Protein AF-A0A661HUD3-F1 (afdb_monomer_lite)

Radius of gyration: 15.66 Å; chains: 1; bounding box: 42×29×38 Å

Secondary structure (DSSP, 8-state):
-TT-TTT----------TTT-THHHHHHHHHHHHHHTT-SSHHHHGGG----TT---HHHHHHHHHHHHT----HHHHTSHHHHHHHHHHHHHHHHTT--SSS-EEETTEEETTS-GGGG----

Foldseek 3Di:
DVVAPPPDDDDDQDDLPCVQQVLSLLLLLLLVLVVVVVDPPSVVQSVVQDDDSNDNPSQVSNVSSCVRVVDDDDPCSSPDPVSVVSNVVSVVVCVVVVPDDPPWDDDPNHTDPPNCVVVVDDDD

Sequence (124 aa):
MKKYPETFAIYYYHFPLARIHPAAVALTKAALVAEHQGRKDVVLNMYTVEIDAHEKDEQKIINAFNKKLNTRVTVKNINSKAVVEQVDFDNNVITTMMVSGTPTIFFDGKKDQSKKKYLQVEVK

pLDDT: mean 95.28, std 3.87, range [70.12, 98.62]

Structure (mmCIF, N/CA/C/O backbone):
data_AF-A0A661HUD3-F1
#
_entry.id   AF-A0A661HUD3-F1
#
loop_
_atom_site.group_PDB
_atom_site.id
_atom_site.type_symbol
_atom_site.label_atom_id
_atom_site.label_alt_id
_atom_site.label_comp_id
_atom_site.label_asym_id
_atom_site.label_entity_id
_atom_site.label_seq_id
_atom_site.pdbx_PDB_ins_code
_atom_site.Cartn_x
_atom_site.Cartn_y
_atom_site.Cartn_z
_atom_site.occupancy
_atom_site.B_iso_or_equiv
_atom_site.auth_seq_id
_atom_site.auth_comp_id
_atom_site.auth_asym_id
_atom_site.auth_atom_id
_atom_site.pdbx_PDB_model_num
ATOM 1 N N . MET A 1 1 ? -15.345 -4.100 6.894 1.00 70.12 1 MET A N 1
ATOM 2 C CA . MET A 1 1 ? -16.146 -3.592 5.761 1.00 70.12 1 MET A CA 1
ATOM 3 C C . MET A 1 1 ? -17.139 -4.599 5.227 1.00 70.12 1 MET A C 1
ATOM 5 O O . MET A 1 1 ? -18.316 -4.358 5.414 1.00 70.12 1 MET A O 1
ATOM 9 N N . LYS A 1 2 ? -16.714 -5.738 4.655 1.00 83.75 2 LYS A N 1
ATOM 10 C CA . LYS A 1 2 ? -17.643 -6.711 4.035 1.00 83.75 2 LYS A CA 1
ATOM 11 C C . LYS A 1 2 ? -18.809 -7.141 4.946 1.00 83.75 2 LYS A C 1
ATOM 13 O O . LYS A 1 2 ? -19.898 -7.374 4.448 1.00 83.75 2 LYS A O 1
ATOM 18 N N . LYS A 1 3 ? -18.585 -7.200 6.267 1.00 89.62 3 LYS A N 1
ATOM 19 C CA . LYS A 1 3 ? -19.607 -7.560 7.264 1.00 89.62 3 LYS A CA 1
ATOM 20 C C . LYS A 1 3 ? -20.524 -6.404 7.707 1.00 89.62 3 LYS A C 1
ATOM 22 O O . LYS A 1 3 ? -21.686 -6.654 7.975 1.00 89.62 3 LYS A O 1
ATOM 27 N N . TYR A 1 4 ? -20.011 -5.173 7.789 1.00 92.75 4 TYR A N 1
ATOM 28 C CA . TYR A 1 4 ? -20.728 -3.997 8.319 1.00 92.75 4 TYR A CA 1
ATOM 29 C C . TYR A 1 4 ? -20.400 -2.748 7.479 1.00 92.75 4 TYR A C 1
ATOM 31 O O . TYR A 1 4 ? -19.643 -1.880 7.927 1.00 92.75 4 TYR A O 1
ATOM 39 N N . PRO A 1 5 ? -20.854 -2.700 6.214 1.00 91.81 5 PRO A N 1
ATOM 40 C CA . PRO A 1 5 ? -20.446 -1.666 5.265 1.00 91.81 5 PRO A CA 1
ATOM 41 C C . PRO A 1 5 ? -21.095 -0.299 5.519 1.00 91.81 5 PRO A C 1
ATOM 43 O O . PRO A 1 5 ? -20.536 0.700 5.087 1.00 91.81 5 PRO A O 1
ATOM 46 N N . GLU A 1 6 ? -22.232 -0.249 6.219 1.00 92.94 6 GLU A N 1
ATOM 47 C CA . GLU A 1 6 ? -22.945 1.001 6.541 1.00 92.94 6 GLU A CA 1
ATOM 48 C C . GLU A 1 6 ? -22.476 1.639 7.857 1.00 92.94 6 GLU A C 1
ATOM 50 O O . GLU A 1 6 ? -22.768 2.798 8.130 1.00 92.94 6 GLU A O 1
ATOM 55 N N . THR A 1 7 ? -21.737 0.889 8.678 1.00 93.19 7 THR A N 1
ATOM 56 C CA . THR A 1 7 ? -21.262 1.352 9.992 1.00 93.19 7 THR A CA 1
ATOM 57 C C . THR A 1 7 ? -19.828 1.851 9.944 1.00 93.19 7 THR A C 1
ATOM 59 O O . THR A 1 7 ? -19.482 2.826 10.601 1.00 93.19 7 THR A O 1
ATOM 62 N N . PHE A 1 8 ? -18.970 1.165 9.191 1.00 93.38 8 PHE A N 1
ATOM 63 C CA . PHE A 1 8 ? -17.557 1.508 9.104 1.00 93.38 8 PHE A CA 1
ATOM 64 C C . PHE A 1 8 ? -17.230 2.110 7.746 1.00 93.38 8 PHE A C 1
ATOM 66 O O . PHE A 1 8 ? -17.860 1.794 6.748 1.00 93.38 8 PHE A O 1
ATOM 73 N N . ALA A 1 9 ? -16.174 2.911 7.705 1.00 93.38 9 ALA A N 1
ATOM 74 C CA . ALA A 1 9 ? -15.446 3.248 6.493 1.00 93.38 9 ALA A CA 1
ATOM 75 C C . ALA A 1 9 ? -13.956 3.025 6.766 1.00 93.38 9 ALA A C 1
ATOM 77 O O . ALA A 1 9 ? -13.483 3.288 7.872 1.00 93.38 9 ALA A O 1
ATOM 78 N N . ILE A 1 10 ? -13.219 2.505 5.784 1.00 91.56 10 ILE A N 1
ATOM 79 C CA . ILE A 1 10 ? -11.767 2.334 5.887 1.00 91.56 10 ILE A CA 1
ATOM 80 C C . ILE A 1 10 ? -11.116 3.161 4.794 1.00 91.56 10 ILE A C 1
ATOM 82 O O . ILE A 1 10 ? -11.446 3.014 3.620 1.00 91.56 10 ILE A O 1
ATOM 86 N N . TYR A 1 11 ? -10.157 3.977 5.210 1.00 92.12 11 TYR A N 1
ATOM 87 C CA . TYR A 1 11 ? -9.293 4.752 4.338 1.00 92.12 11 TYR A CA 1
ATOM 88 C C . TYR A 1 11 ? -7.868 4.242 4.534 1.00 92.12 11 TYR A C 1
ATOM 90 O O . TYR A 1 11 ? -7.388 4.157 5.668 1.00 92.12 11 TYR A O 1
ATOM 98 N N . TYR A 1 12 ? -7.216 3.857 3.440 1.00 92.56 12 TYR A N 1
ATOM 99 C CA . TYR A 1 12 ? -5.826 3.420 3.452 1.00 92.56 12 TYR A CA 1
ATOM 100 C C . TYR A 1 12 ? -4.933 4.584 3.035 1.00 92.56 12 TYR A C 1
ATOM 102 O O . TYR A 1 12 ? -5.195 5.231 2.030 1.00 92.56 12 TYR A O 1
ATOM 110 N N . TYR A 1 13 ? -3.883 4.814 3.817 1.00 94.88 13 TYR A N 1
ATOM 111 C CA . TYR A 1 13 ? -2.784 5.713 3.480 1.00 94.88 13 TYR A CA 1
ATOM 112 C C . TYR A 1 13 ? -1.513 4.880 3.455 1.00 94.88 13 TYR A C 1
ATOM 114 O O . TYR A 1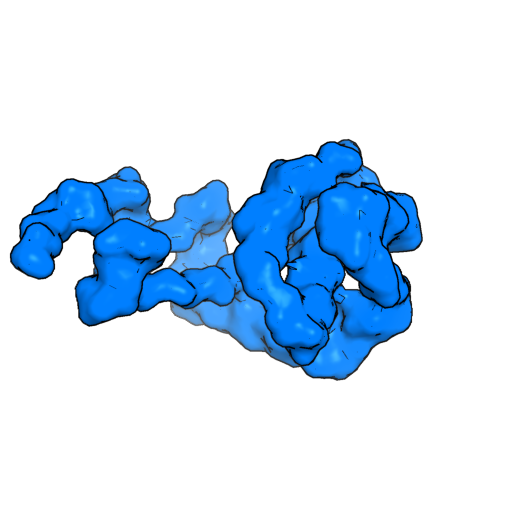 13 ? -1.231 4.140 4.408 1.00 94.88 13 TYR A O 1
ATOM 122 N N . HIS A 1 14 ? -0.762 4.956 2.366 1.00 95.88 14 HIS A N 1
ATOM 123 C CA . HIS A 1 14 ? 0.390 4.098 2.175 1.00 95.88 14 HIS A CA 1
ATOM 124 C C . HIS A 1 14 ? 1.651 4.702 2.784 1.00 95.88 14 HIS A C 1
ATOM 126 O O . HIS A 1 14 ? 2.104 5.767 2.381 1.00 95.88 14 HIS A O 1
ATOM 132 N N . PHE A 1 15 ? 2.276 3.964 3.707 1.00 96.12 15 PHE A N 1
ATOM 133 C CA . PHE A 1 15 ? 3.581 4.317 4.268 1.00 96.12 15 PHE A CA 1
ATOM 134 C C . PHE A 1 15 ? 4.624 3.216 4.014 1.00 96.12 15 PHE A C 1
ATOM 136 O O . PHE A 1 15 ? 4.980 2.474 4.936 1.00 96.12 15 PHE A O 1
ATOM 143 N N . PRO A 1 16 ? 5.109 3.042 2.770 1.00 94.12 16 PRO A N 1
ATOM 144 C CA . PRO A 1 16 ? 6.148 2.061 2.490 1.00 94.12 16 PRO A CA 1
ATOM 145 C C . PRO A 1 16 ? 7.469 2.500 3.139 1.00 94.12 16 PRO A C 1
ATOM 147 O O . PRO A 1 16 ? 8.104 3.466 2.716 1.00 94.12 16 PRO A O 1
ATOM 150 N N . LEU A 1 17 ? 7.902 1.778 4.176 1.00 93.69 17 LEU A N 1
ATOM 151 C CA . LEU A 1 17 ? 9.138 2.056 4.916 1.00 93.69 17 LEU A CA 1
ATOM 152 C C . LEU A 1 17 ? 10.376 1.653 4.094 1.00 93.69 17 LEU A C 1
ATOM 154 O O . LEU A 1 17 ? 11.027 0.644 4.371 1.00 93.69 17 LEU A O 1
ATOM 158 N N . ALA A 1 18 ? 10.715 2.461 3.085 1.00 93.50 18 ALA A N 1
ATOM 159 C CA . ALA A 1 18 ? 11.708 2.162 2.048 1.00 93.50 18 ALA A CA 1
ATOM 160 C C . ALA A 1 18 ? 13.087 1.724 2.575 1.00 93.50 18 ALA A C 1
ATOM 162 O O . ALA A 1 18 ? 13.791 0.967 1.912 1.00 93.50 18 ALA A O 1
ATOM 163 N N . ARG A 1 19 ? 13.480 2.173 3.776 1.00 94.31 19 ARG A N 1
ATOM 164 C CA . ARG A 1 19 ? 14.773 1.817 4.380 1.00 94.31 19 ARG A CA 1
ATOM 165 C C . ARG A 1 19 ? 14.860 0.350 4.807 1.00 94.31 19 ARG A C 1
ATOM 167 O O . ARG A 1 19 ? 15.948 -0.211 4.776 1.00 94.31 19 ARG A O 1
ATOM 174 N N . ILE A 1 20 ? 13.746 -0.243 5.233 1.00 94.75 20 ILE A N 1
ATOM 175 C CA . ILE A 1 20 ? 13.689 -1.629 5.729 1.00 94.75 20 ILE A CA 1
ATOM 176 C C . ILE A 1 20 ? 12.969 -2.568 4.754 1.00 94.75 20 ILE A C 1
ATOM 178 O O . ILE A 1 20 ? 13.231 -3.765 4.757 1.00 94.75 20 ILE A O 1
ATOM 182 N N . HIS A 1 21 ? 12.096 -2.030 3.899 1.00 94.75 21 HIS A N 1
ATOM 183 C CA . HIS A 1 21 ? 11.333 -2.779 2.901 1.00 94.75 21 HIS A CA 1
ATOM 184 C C . HIS A 1 21 ? 11.279 -2.005 1.570 1.00 94.75 21 HIS A C 1
ATOM 186 O O . HIS A 1 21 ? 10.218 -1.490 1.206 1.00 94.75 21 HIS A O 1
ATOM 192 N N . PRO A 1 22 ? 12.400 -1.860 0.837 1.00 97.19 22 PRO A N 1
ATOM 193 C CA . PRO A 1 22 ? 12.429 -1.110 -0.423 1.00 97.19 22 PRO A CA 1
ATOM 194 C C . PRO A 1 22 ? 11.436 -1.636 -1.471 1.00 97.19 22 PRO A C 1
ATOM 196 O O . PRO A 1 22 ? 10.825 -0.829 -2.174 1.00 97.19 22 PRO A O 1
ATOM 199 N N . ALA A 1 23 ? 11.173 -2.947 -1.518 1.00 97.88 23 ALA A N 1
ATOM 200 C CA . ALA A 1 23 ? 10.218 -3.522 -2.468 1.00 97.88 23 ALA A CA 1
ATOM 201 C C . ALA A 1 23 ? 8.781 -2.999 -2.272 1.00 97.88 23 ALA A C 1
ATOM 203 O O . ALA A 1 23 ? 8.001 -2.907 -3.226 1.00 97.88 23 ALA A O 1
ATOM 204 N N . ALA A 1 24 ? 8.431 -2.597 -1.044 1.00 96.81 24 ALA A N 1
ATOM 205 C CA . ALA A 1 24 ? 7.106 -2.080 -0.713 1.00 96.81 24 ALA A CA 1
ATOM 206 C C . ALA A 1 24 ? 6.774 -0.778 -1.458 1.00 96.81 24 ALA A C 1
ATOM 208 O O . ALA A 1 24 ? 5.596 -0.492 -1.676 1.00 96.81 24 ALA A O 1
ATOM 209 N N . VAL A 1 25 ? 7.785 -0.007 -1.880 1.00 97.06 25 VAL A N 1
ATOM 210 C CA . VAL A 1 25 ? 7.590 1.240 -2.633 1.00 97.06 25 VAL A CA 1
ATOM 211 C C . VAL A 1 25 ? 6.974 0.939 -3.999 1.00 97.06 25 VAL A C 1
ATOM 213 O O . VAL A 1 25 ? 5.918 1.476 -4.335 1.00 97.06 25 VAL A O 1
ATOM 216 N N . ALA A 1 26 ? 7.585 0.035 -4.768 1.00 98.06 26 ALA A N 1
ATOM 217 C CA . ALA A 1 26 ? 7.076 -0.344 -6.084 1.00 98.06 26 ALA A CA 1
ATOM 218 C C . ALA A 1 26 ? 5.752 -1.122 -5.987 1.00 98.06 26 ALA A C 1
ATOM 220 O O . ALA A 1 26 ? 4.855 -0.879 -6.792 1.00 98.06 26 ALA A O 1
ATOM 221 N N . LEU A 1 27 ? 5.581 -1.988 -4.976 1.00 97.94 27 LEU A N 1
ATOM 222 C CA . LEU A 1 27 ? 4.306 -2.682 -4.734 1.00 97.94 27 LEU A CA 1
ATOM 223 C C . LEU A 1 27 ? 3.160 -1.708 -4.442 1.00 97.94 27 LEU A C 1
ATOM 225 O O . LEU A 1 27 ? 2.090 -1.836 -5.031 1.00 97.94 27 LEU A O 1
ATOM 229 N N . THR A 1 28 ? 3.395 -0.715 -3.581 1.00 97.38 28 THR A N 1
ATOM 230 C CA . THR A 1 28 ? 2.419 0.339 -3.268 1.00 97.38 28 THR A CA 1
ATOM 231 C C . THR A 1 28 ? 2.013 1.093 -4.526 1.00 97.38 28 THR A C 1
ATOM 233 O O . THR A 1 28 ? 0.830 1.211 -4.832 1.00 97.38 28 THR A O 1
ATOM 236 N N . LYS A 1 29 ? 2.989 1.561 -5.310 1.00 98.12 29 LYS A N 1
ATOM 237 C CA . LYS A 1 29 ? 2.697 2.282 -6.552 1.00 98.12 29 LYS A CA 1
ATOM 238 C C . LYS A 1 29 ? 1.953 1.404 -7.565 1.00 98.12 29 LYS A C 1
ATOM 240 O O . LYS A 1 29 ? 1.063 1.888 -8.257 1.00 98.12 29 LYS A O 1
ATOM 245 N N . ALA A 1 30 ? 2.284 0.114 -7.653 1.00 98.38 30 ALA A N 1
ATOM 246 C CA . ALA A 1 30 ? 1.571 -0.824 -8.517 1.00 98.38 30 ALA A CA 1
ATOM 247 C C . ALA A 1 30 ? 0.121 -1.048 -8.062 1.00 98.38 30 ALA A C 1
ATOM 249 O O . ALA A 1 30 ? -0.774 -1.140 -8.907 1.00 98.38 30 ALA A O 1
ATOM 250 N N . ALA A 1 31 ? -0.117 -1.074 -6.747 1.00 97.94 31 ALA A N 1
ATOM 251 C CA . ALA A 1 31 ? -1.458 -1.119 -6.185 1.00 97.94 31 ALA A CA 1
ATOM 252 C C . ALA A 1 31 ? -2.266 0.127 -6.571 1.00 97.94 31 ALA A C 1
ATOM 254 O O . ALA A 1 31 ? -3.337 -0.027 -7.154 1.00 97.94 31 ALA A O 1
ATOM 255 N N . LEU A 1 32 ? -1.701 1.327 -6.394 1.00 97.69 32 LEU A N 1
ATOM 256 C CA . LEU A 1 32 ? -2.333 2.591 -6.793 1.00 97.69 32 LEU A CA 1
ATOM 257 C C . LEU A 1 32 ? -2.691 2.624 -8.286 1.00 97.69 32 LEU A C 1
ATOM 259 O O . LEU A 1 32 ? -3.796 3.012 -8.655 1.00 97.69 32 LEU A O 1
ATOM 263 N N . VAL A 1 33 ? -1.795 2.159 -9.167 1.00 98.25 33 VAL A N 1
ATOM 264 C CA . VAL A 1 33 ? -2.104 2.046 -10.606 1.00 98.25 33 VAL A CA 1
ATOM 265 C C . VAL A 1 33 ? -3.326 1.158 -10.835 1.00 98.25 33 VAL A C 1
ATOM 267 O O . VAL A 1 33 ? -4.215 1.519 -11.605 1.00 98.25 33 VAL A O 1
ATOM 270 N N . ALA A 1 34 ? -3.368 -0.016 -10.207 1.00 97.94 34 ALA A N 1
ATOM 271 C CA . ALA A 1 34 ? -4.473 -0.949 -10.380 1.00 97.94 34 ALA A CA 1
ATOM 272 C C . ALA A 1 34 ? -5.787 -0.415 -9.775 1.00 97.94 34 ALA A C 1
ATOM 274 O O . ALA A 1 34 ? -6.847 -0.627 -10.365 1.00 97.94 34 ALA A O 1
ATOM 275 N N . GLU A 1 35 ? -5.731 0.321 -8.664 1.00 95.88 35 GLU A N 1
ATOM 276 C CA . GLU A 1 35 ? -6.890 1.011 -8.084 1.00 95.88 35 GLU A CA 1
ATOM 277 C C . GLU A 1 35 ? -7.417 2.123 -8.992 1.00 95.88 35 GLU A C 1
ATOM 279 O O . GLU A 1 35 ? -8.616 2.165 -9.264 1.00 95.88 35 GLU A O 1
ATOM 284 N N . HIS A 1 36 ? -6.538 2.957 -9.561 1.00 95.69 36 HIS A N 1
ATOM 285 C CA . HIS A 1 36 ? -6.917 3.963 -10.562 1.00 95.69 36 HIS A CA 1
ATOM 286 C C . HIS A 1 36 ? -7.558 3.336 -11.814 1.00 95.69 36 HIS A C 1
ATOM 288 O O . HIS A 1 36 ? -8.346 3.979 -12.502 1.00 95.69 36 HIS A O 1
ATOM 294 N N . GLN A 1 37 ? -7.252 2.068 -12.106 1.00 96.12 37 GLN A N 1
ATOM 295 C CA . GLN A 1 37 ? -7.880 1.278 -13.173 1.00 96.12 37 GLN A CA 1
ATOM 296 C C . GLN A 1 37 ? -9.194 0.598 -12.739 1.00 96.12 37 GLN A C 1
ATOM 298 O O . GLN A 1 37 ? -9.744 -0.213 -13.485 1.00 96.12 37 GLN A O 1
ATOM 303 N N . GLY A 1 38 ? -9.699 0.893 -11.540 1.00 95.69 38 GLY A N 1
ATOM 304 C CA . GLY A 1 38 ? -10.965 0.380 -11.020 1.00 95.69 38 GLY A CA 1
ATOM 305 C C . GLY A 1 38 ? -10.892 -1.034 -10.443 1.00 95.69 38 GLY A C 1
ATOM 306 O O . GLY A 1 38 ? -11.936 -1.642 -10.186 1.00 95.69 38 GLY A O 1
ATOM 307 N N . ARG A 1 39 ? -9.693 -1.596 -10.231 1.00 95.94 39 ARG A N 1
ATOM 308 C CA . ARG A 1 39 ? -9.580 -2.902 -9.573 1.00 95.94 39 ARG A CA 1
ATOM 309 C C . ARG A 1 39 ? -9.909 -2.782 -8.091 1.00 95.94 39 ARG A C 1
ATOM 311 O O . ARG A 1 39 ? -9.371 -1.942 -7.382 1.00 95.94 39 ARG A O 1
ATOM 318 N N . LYS A 1 40 ? -10.774 -3.679 -7.625 1.00 91.62 40 LYS A N 1
ATOM 319 C CA . LYS A 1 40 ? -11.186 -3.777 -6.221 1.00 91.62 40 LYS A CA 1
ATOM 320 C C . LYS A 1 40 ? -10.224 -4.661 -5.428 1.00 91.62 40 LYS A C 1
ATOM 322 O O . LYS A 1 40 ? -9.563 -5.528 -5.996 1.00 91.62 40 LYS A O 1
ATOM 327 N N . ASP A 1 41 ? -10.188 -4.458 -4.113 1.00 91.06 41 ASP A N 1
ATOM 328 C CA . ASP A 1 41 ? -9.425 -5.260 -3.143 1.00 91.06 41 ASP A CA 1
ATOM 329 C C . ASP A 1 41 ? -7.895 -5.313 -3.395 1.00 91.06 41 ASP A C 1
ATOM 331 O O . ASP A 1 41 ? -7.199 -6.151 -2.823 1.00 91.06 41 ASP A O 1
ATOM 335 N N . VAL A 1 42 ? -7.336 -4.420 -4.223 1.00 94.81 42 VAL A N 1
ATOM 336 C CA . VAL A 1 42 ? -5.915 -4.455 -4.622 1.00 94.81 42 VAL A CA 1
ATOM 337 C C . VAL A 1 42 ? -4.981 -4.256 -3.432 1.00 94.81 42 VAL A C 1
ATOM 339 O O . VAL A 1 42 ? -4.024 -5.013 -3.291 1.00 94.81 42 VAL A O 1
ATOM 342 N N . VAL A 1 43 ? -5.282 -3.299 -2.551 1.00 90.69 43 VAL A N 1
ATOM 343 C CA . VAL A 1 43 ? -4.487 -3.021 -1.341 1.00 90.69 43 VAL A CA 1
ATOM 344 C C . VAL A 1 43 ? -4.377 -4.249 -0.442 1.00 90.69 43 VAL A C 1
ATOM 346 O O . VAL A 1 43 ? -3.319 -4.510 0.118 1.00 90.69 43 VAL A O 1
ATOM 349 N N . LEU A 1 44 ? -5.441 -5.045 -0.317 1.00 92.00 44 LEU A N 1
ATOM 350 C CA . LEU A 1 44 ? -5.385 -6.284 0.458 1.00 92.00 44 LEU A CA 1
ATOM 351 C C . LEU A 1 44 ? -4.620 -7.372 -0.304 1.00 92.00 44 LEU A C 1
ATOM 353 O O . LEU A 1 44 ? -3.769 -8.057 0.260 1.00 92.00 44 LEU A O 1
ATOM 357 N N . ASN A 1 45 ? -4.897 -7.509 -1.599 1.00 94.31 45 ASN A N 1
ATOM 358 C CA . ASN A 1 45 ? -4.306 -8.550 -2.430 1.00 94.31 45 ASN A CA 1
ATOM 359 C C . ASN A 1 45 ? -2.801 -8.347 -2.656 1.00 94.31 45 ASN A C 1
ATOM 361 O O . ASN A 1 45 ? -2.094 -9.336 -2.851 1.00 94.31 45 ASN A O 1
ATOM 365 N N . MET A 1 46 ? -2.275 -7.118 -2.579 1.00 94.81 46 MET A N 1
ATOM 366 C CA . MET A 1 46 ? -0.837 -6.863 -2.735 1.00 94.81 46 MET A CA 1
ATOM 367 C C . MET A 1 46 ? 0.002 -7.567 -1.657 1.00 94.81 46 MET A C 1
ATOM 369 O O . MET A 1 46 ? 1.120 -7.980 -1.940 1.00 94.81 46 MET A O 1
ATOM 373 N N . TYR A 1 47 ? -0.548 -7.786 -0.454 1.00 93.88 47 TYR A N 1
ATOM 374 C CA . TYR A 1 47 ? 0.127 -8.534 0.618 1.00 93.88 47 TYR A CA 1
ATOM 375 C C . TYR A 1 47 ? 0.327 -10.018 0.290 1.00 93.88 47 TYR A C 1
ATOM 377 O O . TYR A 1 47 ? 1.074 -10.705 0.976 1.00 93.88 47 TYR A O 1
ATOM 385 N N . THR A 1 48 ? -0.336 -10.522 -0.752 1.00 96.81 48 THR A N 1
ATOM 386 C CA . THR A 1 48 ? -0.180 -11.905 -1.220 1.00 96.81 48 THR A CA 1
ATOM 387 C C . THR A 1 48 ? 0.914 -12.057 -2.282 1.00 96.81 48 THR A C 1
ATOM 389 O O . THR A 1 48 ? 1.152 -13.170 -2.757 1.00 96.81 48 THR A O 1
ATOM 392 N N . VAL A 1 49 ? 1.549 -10.953 -2.698 1.00 97.88 49 VAL A N 1
ATOM 393 C CA . VAL A 1 49 ? 2.669 -10.966 -3.643 1.00 97.88 49 VAL A CA 1
ATOM 394 C C . VAL A 1 49 ? 3.919 -11.443 -2.920 1.00 97.88 49 VAL A C 1
ATOM 396 O O . VAL A 1 49 ? 4.410 -10.796 -2.000 1.00 97.88 49 VAL A O 1
ATOM 399 N N . GLU A 1 50 ? 4.448 -12.574 -3.367 1.00 96.75 50 GLU A N 1
ATOM 400 C CA . GLU A 1 50 ? 5.693 -13.131 -2.853 1.00 96.75 50 GLU A CA 1
ATOM 401 C C . GLU A 1 50 ? 6.876 -12.469 -3.565 1.00 96.75 50 GLU A C 1
ATOM 403 O O . GLU A 1 50 ? 7.097 -12.671 -4.762 1.00 96.75 50 GLU A O 1
ATOM 408 N N . ILE A 1 51 ? 7.621 -11.643 -2.832 1.00 97.25 51 ILE A N 1
ATOM 409 C CA . ILE A 1 51 ? 8.842 -10.984 -3.299 1.00 97.25 51 ILE A CA 1
ATOM 410 C C . ILE A 1 51 ? 9.773 -10.741 -2.108 1.00 97.25 51 ILE A C 1
ATOM 412 O O . ILE A 1 51 ? 9.306 -10.558 -0.982 1.00 97.25 51 ILE A O 1
ATOM 416 N N . ASP A 1 52 ? 11.086 -10.736 -2.345 1.00 97.81 52 ASP A N 1
ATOM 417 C CA . ASP A 1 52 ? 12.045 -10.312 -1.324 1.00 97.81 52 ASP A CA 1
ATOM 418 C C . ASP A 1 52 ? 11.767 -8.852 -0.946 1.00 97.81 52 ASP A C 1
ATOM 420 O O . ASP A 1 52 ? 11.713 -7.972 -1.806 1.00 97.81 52 ASP A O 1
ATOM 424 N N . ALA A 1 53 ? 11.600 -8.586 0.350 1.00 96.31 53 ALA A N 1
ATOM 425 C CA . ALA A 1 53 ? 11.359 -7.244 0.859 1.00 96.31 53 ALA A CA 1
ATOM 426 C C . ALA A 1 53 ? 12.510 -6.272 0.539 1.00 96.31 53 ALA A C 1
ATOM 428 O O . ALA A 1 53 ? 12.273 -5.064 0.463 1.00 96.31 53 ALA A O 1
ATOM 429 N N . HIS A 1 54 ? 13.728 -6.788 0.339 1.00 97.56 54 HIS A N 1
ATOM 430 C CA . HIS A 1 54 ? 14.921 -6.022 -0.023 1.00 97.56 54 HIS A CA 1
ATOM 431 C C . HIS A 1 54 ? 15.125 -5.870 -1.533 1.00 97.56 54 HIS A C 1
ATOM 433 O O . HIS A 1 54 ? 16.087 -5.214 -1.938 1.00 97.56 54 HIS A O 1
ATOM 439 N N . GLU A 1 55 ? 14.239 -6.434 -2.359 1.00 98.19 55 GLU A N 1
ATOM 440 C CA . GLU A 1 55 ? 14.292 -6.261 -3.809 1.00 98.19 55 GLU A CA 1
ATOM 441 C C . GLU A 1 55 ? 14.188 -4.774 -4.184 1.00 98.19 55 GLU A C 1
ATOM 443 O O . GLU A 1 55 ? 13.415 -4.014 -3.594 1.00 98.19 55 GLU A O 1
ATOM 448 N N . LYS A 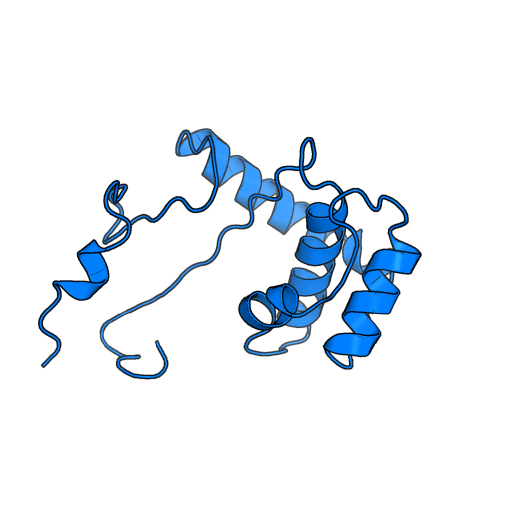1 56 ? 14.986 -4.361 -5.171 1.00 97.56 56 LYS A N 1
ATOM 449 C CA . LYS A 1 56 ? 15.063 -2.976 -5.663 1.00 97.56 56 LYS A CA 1
ATOM 450 C C . LYS A 1 56 ? 14.792 -2.862 -7.158 1.00 97.56 56 LYS A C 1
ATOM 452 O O . LYS A 1 56 ? 14.546 -1.759 -7.635 1.00 97.56 56 LYS A O 1
ATOM 457 N N . ASP A 1 57 ? 14.834 -3.969 -7.893 1.00 98.06 57 ASP A N 1
ATOM 458 C CA . ASP A 1 57 ? 14.475 -3.988 -9.303 1.00 98.06 57 ASP A CA 1
ATOM 459 C C . ASP A 1 57 ? 12.955 -3.815 -9.456 1.00 98.06 57 ASP A C 1
ATOM 461 O O . ASP A 1 57 ? 12.164 -4.738 -9.228 1.00 98.06 57 ASP A O 1
ATOM 465 N N . GLU A 1 58 ? 12.540 -2.608 -9.853 1.00 97.38 58 GLU A N 1
ATOM 466 C CA . GLU A 1 58 ? 11.131 -2.271 -10.062 1.00 97.38 58 GLU A CA 1
ATOM 467 C C . GLU A 1 58 ? 10.459 -3.200 -11.077 1.00 97.38 58 GLU A C 1
ATOM 469 O O . GLU A 1 58 ? 9.310 -3.595 -10.879 1.00 97.38 58 GLU A O 1
ATOM 474 N N . GLN A 1 59 ? 11.158 -3.590 -12.146 1.00 98.31 59 GLN A N 1
ATOM 475 C CA . GLN A 1 59 ? 10.589 -4.451 -13.176 1.00 98.31 59 GLN A CA 1
ATOM 476 C C . GLN A 1 59 ? 10.313 -5.848 -12.618 1.00 98.31 59 GLN A C 1
ATOM 478 O O . GLN A 1 59 ? 9.245 -6.411 -12.873 1.00 98.31 59 GLN A O 1
ATOM 483 N N . LYS A 1 60 ? 11.229 -6.399 -11.817 1.00 98.56 60 LYS A N 1
ATOM 484 C CA . LYS A 1 60 ? 11.038 -7.690 -11.145 1.00 98.56 60 LYS A CA 1
ATOM 485 C C . LYS A 1 60 ? 9.877 -7.646 -10.150 1.00 98.56 60 LYS A C 1
ATOM 487 O O . LYS A 1 60 ? 9.047 -8.558 -10.152 1.00 98.56 60 LYS A O 1
ATOM 492 N N . ILE A 1 61 ? 9.771 -6.577 -9.360 1.00 98.62 61 ILE A N 1
ATOM 493 C CA . ILE A 1 61 ? 8.671 -6.386 -8.400 1.00 98.62 61 ILE A CA 1
ATOM 494 C C . ILE A 1 61 ? 7.325 -6.286 -9.130 1.00 98.62 61 ILE A C 1
ATOM 496 O O . ILE A 1 61 ? 6.367 -6.975 -8.775 1.00 98.62 61 ILE A O 1
ATOM 500 N N . ILE A 1 62 ? 7.254 -5.479 -10.192 1.00 98.44 62 ILE A N 1
ATOM 501 C CA . ILE A 1 62 ? 6.043 -5.312 -11.005 1.00 98.44 62 ILE A CA 1
ATOM 502 C C . ILE A 1 62 ? 5.657 -6.623 -11.694 1.00 98.44 62 ILE A C 1
ATOM 504 O O . ILE A 1 62 ? 4.475 -6.952 -11.757 1.00 98.44 62 ILE A O 1
ATOM 508 N N . ASN A 1 63 ? 6.625 -7.411 -12.166 1.00 98.50 63 ASN A N 1
ATOM 509 C CA . ASN A 1 63 ? 6.351 -8.723 -12.750 1.00 98.50 63 ASN A CA 1
ATOM 510 C C . ASN A 1 63 ? 5.723 -9.679 -11.726 1.00 98.50 63 ASN A C 1
ATO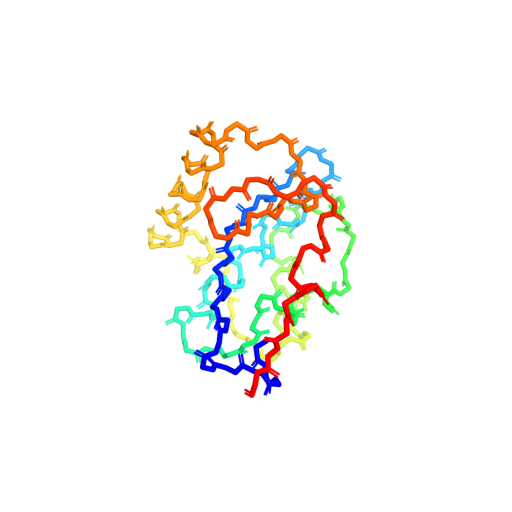M 512 O O . ASN A 1 63 ? 4.746 -10.358 -12.051 1.00 98.50 63 ASN A O 1
ATOM 516 N N . ALA A 1 64 ? 6.233 -9.708 -10.490 1.00 98.50 64 ALA A N 1
ATOM 517 C CA . ALA A 1 64 ? 5.652 -10.507 -9.410 1.00 98.50 64 ALA A CA 1
ATOM 518 C C . ALA A 1 64 ? 4.221 -10.052 -9.077 1.00 98.50 64 ALA A C 1
ATOM 520 O O . ALA A 1 64 ? 3.308 -10.880 -8.998 1.00 98.50 64 ALA A O 1
ATOM 521 N N . PHE A 1 65 ? 4.004 -8.738 -8.972 1.00 98.56 65 PHE A N 1
ATOM 522 C CA . PHE A 1 65 ? 2.684 -8.147 -8.754 1.00 98.56 65 PHE A CA 1
ATOM 5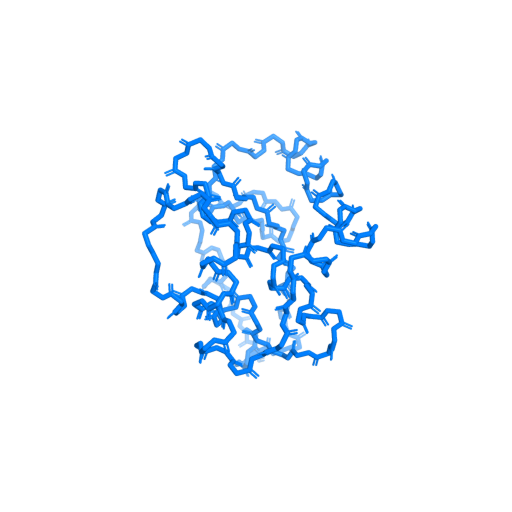23 C C . PHE A 1 65 ? 1.699 -8.507 -9.877 1.00 98.56 65 PHE A C 1
ATOM 525 O O . PHE A 1 65 ? 0.618 -9.035 -9.609 1.00 98.56 65 PHE 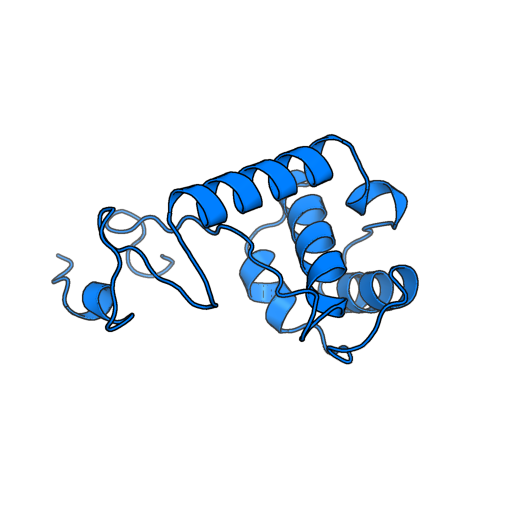A O 1
ATOM 532 N N . ASN A 1 66 ? 2.090 -8.295 -11.137 1.00 98.44 66 ASN A N 1
ATOM 533 C CA . ASN A 1 66 ? 1.278 -8.600 -12.315 1.00 98.44 66 ASN A CA 1
ATOM 534 C C . ASN A 1 66 ? 0.908 -10.078 -12.388 1.00 98.44 66 ASN A C 1
ATOM 536 O O . ASN A 1 66 ? -0.252 -10.405 -12.634 1.00 98.44 66 ASN A O 1
ATOM 540 N N . LYS A 1 67 ? 1.875 -10.968 -12.136 1.00 98.31 67 LYS A N 1
ATOM 541 C CA . LYS A 1 67 ? 1.650 -12.414 -12.113 1.00 98.31 67 LYS A CA 1
ATOM 542 C C . LYS A 1 67 ? 0.638 -12.800 -11.038 1.00 98.31 67 LYS A C 1
ATOM 544 O O . LYS A 1 67 ? -0.266 -13.584 -11.311 1.00 98.31 67 LYS A O 1
ATOM 549 N N . LYS A 1 68 ? 0.777 -12.258 -9.825 1.00 98.12 68 LYS A N 1
ATOM 550 C CA . LYS A 1 68 ? -0.069 -12.632 -8.686 1.00 98.12 68 LYS A CA 1
ATOM 551 C C . LYS A 1 68 ? -1.486 -12.066 -8.788 1.00 98.12 68 LYS A C 1
ATOM 553 O O . LYS A 1 68 ? -2.437 -12.775 -8.477 1.00 98.12 68 LYS A O 1
ATOM 558 N N . LEU A 1 69 ? -1.632 -10.812 -9.216 1.00 97.00 69 LEU A N 1
ATOM 559 C CA . LEU A 1 69 ? -2.925 -10.119 -9.262 1.00 97.00 69 LEU A CA 1
ATOM 560 C C . LEU A 1 69 ? -3.553 -10.118 -10.665 1.00 97.00 69 LEU A C 1
ATOM 562 O O . LEU A 1 69 ? -4.611 -9.519 -10.861 1.00 97.00 69 LEU A O 1
ATOM 566 N N . ASN A 1 70 ? -2.930 -10.782 -11.644 1.00 96.88 70 ASN A N 1
ATOM 567 C CA . ASN A 1 70 ? -3.349 -10.804 -13.047 1.00 96.88 70 ASN A CA 1
ATOM 568 C C . ASN A 1 70 ? -3.566 -9.385 -13.608 1.00 96.88 70 ASN A C 1
ATOM 570 O O . ASN A 1 70 ? -4.633 -9.076 -14.144 1.00 96.88 70 ASN A O 1
ATOM 574 N N . THR A 1 71 ? -2.602 -8.487 -13.400 1.00 97.44 71 THR A N 1
ATOM 575 C CA . THR A 1 71 ? -2.625 -7.084 -13.861 1.00 97.44 71 THR A CA 1
ATOM 576 C C . THR A 1 71 ? -1.622 -6.869 -15.004 1.00 97.44 71 THR A C 1
ATOM 578 O O . THR A 1 71 ? -0.899 -7.781 -15.403 1.00 97.44 71 THR A O 1
ATOM 581 N N . ARG A 1 72 ? -1.612 -5.665 -15.589 1.00 97.62 72 ARG A N 1
ATOM 582 C CA . ARG A 1 72 ? -0.672 -5.260 -16.653 1.00 97.62 72 ARG A CA 1
ATOM 583 C C . ARG A 1 72 ? -0.000 -3.928 -16.316 1.00 97.62 72 ARG A C 1
ATOM 585 O O . ARG A 1 72 ? 0.118 -3.051 -17.167 1.00 97.62 72 ARG A O 1
ATOM 592 N N . VAL A 1 73 ? 0.362 -3.748 -15.049 1.00 98.25 73 VAL A N 1
ATOM 593 C CA . VAL A 1 73 ? 1.066 -2.551 -14.582 1.00 98.25 73 VAL A CA 1
ATOM 594 C C . VAL A 1 73 ? 2.459 -2.517 -15.210 1.00 98.25 73 VAL A C 1
ATOM 596 O O . VAL A 1 73 ? 3.103 -3.551 -15.369 1.00 98.25 73 VAL A O 1
ATOM 599 N N . THR A 1 74 ? 2.935 -1.330 -15.570 1.00 98.50 74 THR A N 1
ATOM 600 C CA . THR A 1 74 ? 4.287 -1.122 -16.110 1.00 98.50 74 THR A CA 1
ATOM 601 C C . THR A 1 74 ? 5.083 -0.156 -15.238 1.00 98.50 74 THR A C 1
ATOM 603 O O . THR A 1 74 ? 4.498 0.644 -14.503 1.00 98.50 74 THR A O 1
ATOM 606 N N . VAL A 1 75 ? 6.414 -0.160 -15.386 1.00 97.81 75 VAL A N 1
ATOM 607 C CA . VAL A 1 75 ? 7.313 0.824 -14.746 1.00 97.81 75 VAL A CA 1
ATOM 608 C C . VAL A 1 75 ? 6.888 2.264 -15.073 1.00 97.81 75 VAL A C 1
ATOM 610 O O . VAL A 1 75 ? 6.898 3.146 -14.217 1.00 97.81 75 VAL A O 1
ATOM 613 N N . LYS A 1 76 ? 6.415 2.508 -16.301 1.00 98.19 76 LYS A N 1
ATOM 614 C CA . LYS A 1 76 ? 5.884 3.818 -16.699 1.00 98.19 76 LYS A CA 1
ATOM 615 C C . LYS A 1 76 ? 4.619 4.193 -15.921 1.00 98.19 76 LYS A C 1
ATOM 617 O O . LYS A 1 76 ? 4.443 5.359 -15.586 1.00 98.19 76 LYS A O 1
ATOM 622 N N . ASN A 1 77 ? 3.729 3.237 -15.638 1.00 97.56 77 ASN A N 1
ATOM 623 C CA . ASN A 1 77 ? 2.497 3.532 -14.904 1.00 97.56 77 ASN A CA 1
ATOM 624 C C . ASN A 1 77 ? 2.776 3.913 -13.449 1.00 97.56 77 ASN A C 1
ATOM 626 O O . ASN A 1 77 ? 2.202 4.891 -12.970 1.00 97.56 77 ASN A O 1
ATOM 630 N N . ILE A 1 78 ? 3.667 3.183 -12.768 1.00 97.88 78 ILE A N 1
ATOM 631 C CA . ILE A 1 78 ? 3.982 3.439 -11.351 1.00 97.88 78 ILE A CA 1
ATOM 632 C C . ILE A 1 78 ? 4.695 4.779 -11.127 1.00 97.88 78 ILE A C 1
ATOM 634 O O . ILE A 1 78 ? 4.679 5.306 -10.021 1.00 97.88 78 ILE A O 1
ATOM 638 N N . ASN A 1 79 ? 5.285 5.346 -12.181 1.00 97.25 79 ASN A N 1
ATOM 639 C CA . ASN A 1 79 ? 5.943 6.652 -12.172 1.00 97.25 79 ASN A CA 1
ATOM 640 C C . ASN A 1 79 ? 5.116 7.731 -12.897 1.00 97.25 79 ASN A C 1
ATOM 642 O O . ASN A 1 79 ? 5.631 8.790 -13.251 1.00 97.25 79 ASN A O 1
ATOM 646 N N . SER A 1 80 ? 3.829 7.470 -13.145 1.00 98.31 80 SER A N 1
ATOM 647 C CA . SER A 1 80 ? 2.919 8.478 -13.689 1.00 98.31 80 SER A CA 1
ATOM 648 C C . SER A 1 80 ? 2.646 9.585 -12.670 1.00 98.31 80 SER A C 1
ATOM 650 O O . SER A 1 80 ? 2.637 9.341 -11.464 1.00 98.31 80 SER A O 1
ATOM 652 N N . LYS A 1 81 ? 2.366 10.795 -13.168 1.00 98.00 81 LYS A N 1
ATOM 653 C CA . LYS A 1 81 ? 2.092 11.976 -12.339 1.00 98.00 81 LYS A CA 1
ATOM 654 C C . LYS A 1 81 ? 1.040 11.702 -11.255 1.00 98.00 81 LYS A C 1
ATOM 656 O O . LYS A 1 81 ? 1.314 11.951 -10.092 1.00 98.00 81 LYS A O 1
ATOM 661 N N . ALA A 1 82 ? -0.092 11.098 -11.618 1.00 97.44 82 ALA A N 1
ATOM 662 C CA . ALA A 1 82 ? -1.171 10.798 -10.674 1.00 97.44 82 ALA A CA 1
ATOM 663 C C . ALA A 1 82 ? -0.742 9.856 -9.532 1.00 97.44 82 ALA A C 1
ATOM 665 O O . ALA A 1 82 ? -1.185 10.010 -8.401 1.00 97.44 82 ALA A O 1
ATOM 666 N N . VAL A 1 83 ? 0.128 8.878 -9.811 1.00 97.88 83 VAL A N 1
ATOM 667 C CA . VAL A 1 83 ? 0.634 7.958 -8.778 1.00 97.88 83 VAL A CA 1
ATOM 668 C C . VAL A 1 83 ? 1.632 8.664 -7.867 1.00 97.88 83 VAL A C 1
ATOM 670 O O . VAL A 1 83 ? 1.582 8.478 -6.656 1.00 97.88 83 VAL A O 1
ATOM 673 N N . VAL A 1 84 ? 2.521 9.483 -8.435 1.00 96.81 84 VAL A N 1
ATOM 674 C CA . VAL A 1 84 ? 3.488 10.272 -7.658 1.00 96.81 84 VAL A CA 1
ATOM 675 C C . VAL A 1 84 ? 2.764 11.263 -6.746 1.00 96.81 84 VAL A C 1
ATOM 677 O O . VAL A 1 84 ? 3.039 11.287 -5.553 1.00 96.81 84 VAL A O 1
ATOM 680 N N . GLU A 1 85 ? 1.776 11.991 -7.268 1.00 97.62 85 GLU A N 1
ATOM 681 C CA . GLU A 1 85 ? 0.977 12.944 -6.489 1.00 97.62 85 GLU A CA 1
ATOM 682 C C . GLU A 1 85 ? 0.224 12.270 -5.334 1.00 97.62 85 GLU A C 1
ATOM 684 O O . GLU A 1 85 ? 0.189 12.815 -4.232 1.00 97.62 85 GLU A O 1
ATOM 689 N N . GLN A 1 86 ? -0.331 11.069 -5.543 1.00 97.00 86 GLN A N 1
ATOM 690 C CA . GLN A 1 86 ? -0.993 10.321 -4.469 1.00 97.00 86 GLN A CA 1
ATOM 691 C C . GLN A 1 86 ? -0.002 9.859 -3.389 1.00 97.00 86 GLN A C 1
ATOM 693 O O . GLN A 1 86 ? -0.301 9.955 -2.201 1.00 97.00 86 GLN A O 1
ATOM 698 N N . VAL A 1 87 ? 1.191 9.394 -3.776 1.00 96.56 87 VAL A N 1
ATOM 699 C CA . VAL A 1 87 ? 2.243 9.018 -2.816 1.00 96.56 87 VAL A CA 1
ATOM 700 C C . VAL A 1 87 ? 2.712 10.232 -2.011 1.00 96.56 87 VAL A C 1
ATOM 702 O O . VAL A 1 87 ? 2.892 10.134 -0.797 1.00 96.56 87 VAL A O 1
ATOM 705 N N . ASP A 1 88 ? 2.884 11.383 -2.658 1.00 96.50 88 ASP A N 1
ATOM 706 C CA . ASP A 1 88 ? 3.279 12.623 -1.987 1.00 96.50 88 ASP A CA 1
ATOM 707 C C . ASP A 1 88 ? 2.189 13.111 -1.027 1.00 96.50 88 ASP A C 1
ATOM 709 O O . ASP A 1 88 ? 2.486 13.530 0.094 1.00 96.50 88 ASP A O 1
ATOM 713 N N . PHE A 1 89 ? 0.920 13.002 -1.424 1.00 97.50 89 PHE A N 1
ATOM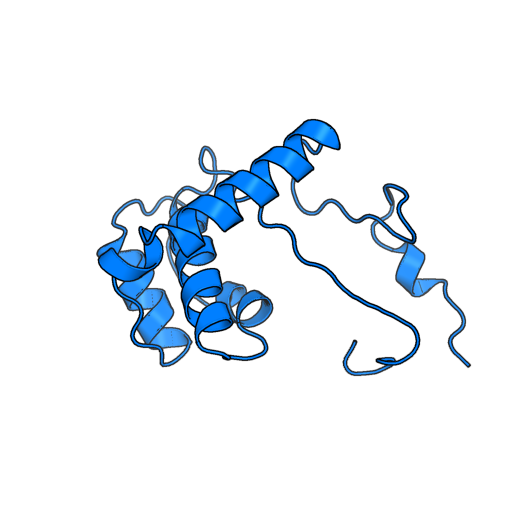 714 C CA . PHE A 1 89 ? -0.212 13.281 -0.547 1.00 97.50 89 PHE A CA 1
ATOM 715 C C . PHE A 1 89 ? -0.212 12.379 0.696 1.00 97.50 89 PHE A C 1
ATOM 717 O O . PHE A 1 89 ? -0.293 12.893 1.815 1.00 97.50 89 PHE A O 1
ATOM 724 N N . ASP A 1 90 ? -0.054 11.064 0.527 1.00 96.94 90 ASP A N 1
ATOM 725 C CA . ASP A 1 90 ? 0.007 10.117 1.645 1.00 96.94 90 ASP A CA 1
ATOM 726 C C . ASP A 1 90 ? 1.173 10.451 2.592 1.00 96.94 90 ASP A C 1
ATOM 728 O O . ASP A 1 90 ? 0.985 10.524 3.809 1.00 96.94 90 ASP A O 1
ATOM 732 N N . ASN A 1 91 ? 2.361 10.741 2.047 1.00 95.12 91 ASN A N 1
ATOM 733 C CA . ASN A 1 91 ? 3.539 11.146 2.822 1.00 95.12 91 ASN A CA 1
ATOM 734 C C . ASN A 1 91 ? 3.308 12.436 3.619 1.00 95.12 91 ASN A C 1
ATOM 736 O O . ASN A 1 91 ? 3.742 12.536 4.773 1.00 95.12 91 ASN A O 1
ATOM 740 N N . ASN A 1 92 ? 2.611 13.413 3.035 1.00 97.25 92 ASN A N 1
ATOM 741 C CA . ASN A 1 92 ? 2.245 14.644 3.729 1.00 97.25 92 ASN A CA 1
ATOM 742 C C . ASN A 1 92 ? 1.310 14.351 4.904 1.00 97.25 92 ASN A C 1
ATOM 744 O O . ASN A 1 92 ? 1.580 14.801 6.015 1.00 97.25 92 ASN A O 1
ATOM 748 N N . VAL A 1 93 ? 0.275 13.527 4.705 1.00 95.81 93 VAL A N 1
ATOM 749 C CA . VAL A 1 93 ? -0.630 13.107 5.788 1.00 95.81 93 VAL A CA 1
ATOM 750 C C . VAL A 1 93 ? 0.141 12.392 6.902 1.00 95.81 93 VAL A C 1
ATOM 752 O O . VAL A 1 93 ? -0.010 12.739 8.072 1.00 95.81 93 VAL A O 1
ATOM 755 N N . ILE A 1 94 ? 1.010 11.439 6.560 1.00 95.19 94 ILE A N 1
ATOM 756 C CA . ILE A 1 94 ? 1.855 10.699 7.516 1.00 95.19 94 ILE A CA 1
ATOM 757 C C . ILE A 1 94 ? 2.716 11.659 8.344 1.00 95.19 94 ILE A C 1
ATOM 759 O O . ILE A 1 94 ? 2.773 11.537 9.571 1.00 95.19 94 ILE A O 1
ATOM 763 N N . THR A 1 95 ? 3.347 12.629 7.681 1.00 94.81 95 THR A N 1
ATOM 764 C CA . THR A 1 95 ? 4.228 13.617 8.314 1.00 94.81 95 THR A CA 1
ATOM 765 C C . THR A 1 95 ? 3.443 14.549 9.234 1.00 94.81 95 THR A C 1
ATOM 767 O O . THR A 1 95 ? 3.796 14.692 10.404 1.00 94.81 95 THR A O 1
ATOM 770 N N . THR A 1 96 ? 2.337 15.125 8.751 1.00 95.88 96 THR A N 1
ATOM 771 C CA . THR A 1 96 ? 1.456 16.006 9.535 1.00 95.88 96 THR A CA 1
ATOM 772 C C . THR A 1 96 ? 0.889 15.297 10.763 1.00 95.88 96 THR A C 1
ATOM 774 O O . THR A 1 96 ? 0.804 15.883 11.839 1.00 95.88 96 THR A O 1
ATOM 777 N N . MET A 1 97 ? 0.544 14.016 10.628 1.00 94.50 97 MET A N 1
ATOM 778 C CA . MET A 1 97 ? -0.011 13.203 11.712 1.00 94.50 97 MET A CA 1
ATOM 779 C C . MET A 1 97 ? 1.065 12.574 12.614 1.00 94.50 97 MET A C 1
ATOM 781 O O . MET A 1 97 ? 0.727 11.823 13.535 1.00 94.50 97 MET A O 1
ATOM 785 N N . MET A 1 98 ? 2.350 12.864 12.367 1.00 93.69 98 MET A N 1
ATOM 786 C CA . MET A 1 98 ? 3.504 12.331 13.104 1.00 93.69 98 MET A CA 1
ATOM 787 C C . MET A 1 98 ? 3.486 10.795 13.203 1.00 93.69 98 MET A C 1
ATOM 789 O O . MET A 1 98 ? 3.725 10.196 14.260 1.00 93.69 98 MET A O 1
ATOM 793 N N . VAL A 1 99 ? 3.148 10.131 12.097 1.00 95.81 99 VAL A N 1
ATOM 794 C CA . VAL A 1 99 ? 3.154 8.671 11.998 1.00 95.81 99 VAL A CA 1
ATOM 795 C C . VAL A 1 99 ? 4.579 8.196 11.723 1.00 95.81 99 VAL A C 1
ATOM 797 O O . VAL A 1 99 ? 5.172 8.519 10.703 1.00 95.81 99 VAL A O 1
ATOM 800 N N . SER A 1 100 ? 5.132 7.401 12.638 1.00 92.12 100 SER A N 1
ATOM 801 C CA . SER A 1 100 ? 6.525 6.932 12.583 1.00 92.12 100 SER A CA 1
ATOM 802 C C . SER A 1 100 ? 6.677 5.440 12.278 1.00 92.12 100 SER A C 1
ATOM 804 O O . SER A 1 100 ? 7.794 4.933 12.212 1.00 92.12 100 SER A O 1
ATOM 806 N N . GLY A 1 101 ? 5.571 4.717 12.100 1.00 92.62 101 GLY A N 1
ATOM 807 C CA . GLY A 1 101 ? 5.613 3.284 11.845 1.00 92.62 101 GLY A CA 1
ATOM 808 C C . GLY A 1 101 ? 4.274 2.697 11.427 1.00 92.62 101 GLY A C 1
ATOM 809 O O . GLY A 1 101 ? 3.216 3.327 11.534 1.00 92.62 101 GLY A O 1
ATOM 810 N N . THR A 1 102 ? 4.339 1.455 10.960 1.00 93.19 102 THR A N 1
ATOM 811 C CA . THR A 1 102 ? 3.207 0.712 10.403 1.00 93.19 102 THR A CA 1
ATOM 812 C C . THR A 1 102 ? 2.976 -0.606 11.156 1.00 93.19 102 THR A C 1
ATOM 814 O O . THR A 1 102 ? 3.952 -1.256 11.525 1.00 93.19 102 THR A O 1
ATOM 817 N N . PRO A 1 103 ? 1.718 -1.052 11.336 1.00 94.62 103 PRO A N 1
ATOM 818 C CA . PRO A 1 103 ? 0.497 -0.290 11.093 1.00 94.62 103 PRO A CA 1
ATOM 819 C C . PRO A 1 103 ? 0.260 0.761 12.193 1.00 94.62 103 PRO A C 1
ATOM 821 O O . PRO A 1 103 ? 0.442 0.492 13.383 1.00 94.62 103 PRO A O 1
ATOM 824 N N . THR A 1 104 ? -0.223 1.938 11.793 1.00 96.69 104 THR A N 1
ATOM 825 C CA . THR A 1 104 ? -0.849 2.920 12.690 1.00 96.69 104 THR A CA 1
ATOM 826 C C . THR A 1 104 ? -2.322 3.023 12.314 1.00 96.69 104 THR A C 1
ATOM 828 O O . THR A 1 104 ? -2.640 3.213 11.146 1.00 96.69 104 THR A O 1
ATOM 831 N N . ILE A 1 105 ? -3.216 2.876 13.292 1.00 96.44 105 ILE A N 1
ATOM 832 C CA . ILE A 1 105 ? -4.665 2.953 13.081 1.00 96.44 105 ILE A CA 1
ATOM 833 C C . ILE A 1 105 ? -5.187 4.218 13.750 1.00 96.44 105 ILE A C 1
ATOM 835 O O . ILE A 1 105 ? -4.822 4.522 14.887 1.00 96.44 105 ILE A O 1
ATOM 839 N N . PHE A 1 106 ? -6.059 4.930 13.047 1.00 96.06 106 PHE A N 1
ATOM 840 C CA . PHE A 1 106 ? -6.906 5.967 13.615 1.00 96.06 106 PHE A CA 1
ATOM 841 C C . PHE A 1 106 ? -8.339 5.444 13.627 1.00 96.06 106 PHE A C 1
ATOM 843 O O . PHE A 1 106 ? -8.797 4.860 12.648 1.00 96.06 106 PHE A O 1
ATOM 850 N N . PHE A 1 107 ? -9.023 5.622 14.749 1.00 96.25 107 PHE A N 1
ATOM 851 C CA . PHE A 1 107 ? -10.422 5.263 14.923 1.00 96.25 107 PHE A CA 1
ATOM 852 C C . PHE A 1 107 ? -11.185 6.537 15.287 1.00 96.25 107 PHE A C 1
ATOM 854 O O . PHE A 1 107 ? -10.803 7.216 16.244 1.00 96.25 107 PHE A O 1
ATOM 861 N N . ASP A 1 108 ? -12.177 6.904 14.472 1.00 94.62 108 ASP A N 1
ATOM 862 C CA . ASP A 1 108 ? -12.913 8.177 14.543 1.00 94.62 108 ASP A CA 1
ATOM 863 C C . ASP A 1 108 ? -11.992 9.400 14.703 1.00 94.62 108 ASP A C 1
ATOM 865 O O . ASP A 1 108 ? -12.120 10.217 15.616 1.00 94.62 108 ASP A O 1
ATOM 869 N N . GLY A 1 109 ? -10.977 9.477 13.834 1.00 92.88 109 GLY A N 1
ATOM 870 C CA . GLY A 1 109 ? -10.006 10.577 13.791 1.00 92.88 109 GLY A CA 1
ATOM 871 C C . GLY A 1 109 ? -8.952 10.566 14.905 1.00 92.88 109 GLY A C 1
ATOM 872 O O . GLY A 1 109 ? -8.034 11.383 14.885 1.00 92.88 109 GLY A O 1
ATOM 873 N N . LYS A 1 110 ? -9.020 9.636 15.866 1.00 95.12 110 LYS A N 1
ATOM 874 C CA . LYS A 1 110 ? -8.076 9.558 16.993 1.00 95.12 110 LYS A CA 1
ATOM 875 C C . LYS A 1 110 ? -7.137 8.371 16.847 1.00 95.12 110 LYS A C 1
ATOM 877 O O . LYS A 1 110 ? -7.577 7.256 16.575 1.00 95.12 110 LYS A O 1
ATOM 882 N N . LYS A 1 111 ? -5.840 8.581 17.098 1.00 95.56 111 LYS A N 1
ATOM 883 C CA . LYS A 1 111 ? -4.837 7.505 17.072 1.00 95.56 111 LYS A CA 1
ATOM 884 C C . LYS A 1 111 ? -5.230 6.397 18.054 1.00 95.56 111 LYS A C 1
ATOM 886 O O . LYS A 1 111 ? -5.377 6.633 19.255 1.00 95.56 111 LYS A O 1
ATOM 891 N N . ASP A 1 112 ? -5.394 5.183 17.544 1.00 96.69 112 ASP A N 1
ATOM 892 C CA . ASP A 1 112 ? -5.700 3.996 18.331 1.00 96.69 112 ASP A CA 1
ATOM 893 C C . ASP A 1 112 ? -4.421 3.203 18.615 1.00 96.69 112 ASP A C 1
ATOM 895 O O . ASP A 1 112 ? -3.948 2.410 17.799 1.00 96.69 112 ASP A O 1
ATOM 899 N N . GLN A 1 113 ? -3.876 3.388 19.817 1.00 93.81 113 GLN A N 1
ATOM 900 C CA . GLN A 1 113 ? -2.682 2.668 20.266 1.00 93.81 113 GLN A CA 1
ATOM 901 C C . GLN A 1 113 ? -2.902 1.147 20.312 1.00 93.81 113 GLN A C 1
ATOM 903 O O . GLN A 1 113 ? -1.996 0.378 19.973 1.00 93.81 113 GLN A O 1
ATOM 908 N N . SER A 1 114 ? -4.119 0.720 20.674 1.00 95.56 114 SER A N 1
ATOM 909 C CA . SER A 1 114 ? -4.487 -0.693 20.817 1.00 95.56 114 SER A CA 1
ATOM 910 C C . SER A 1 114 ? -4.631 -1.411 19.477 1.00 95.56 114 SER A C 1
ATOM 912 O O . SER A 1 114 ? -4.469 -2.629 19.424 1.00 95.56 114 SER A O 1
ATOM 914 N N . LYS A 1 115 ? -4.922 -0.656 18.404 1.00 94.94 115 LYS A N 1
ATOM 915 C CA . LYS A 1 115 ? -5.259 -1.160 17.061 1.00 94.94 115 LYS A CA 1
ATOM 916 C C . LYS A 1 115 ? -6.485 -2.083 17.061 1.00 94.94 115 LYS A C 1
ATOM 918 O O . LYS A 1 115 ? -6.625 -2.922 16.176 1.00 94.94 115 LYS A O 1
ATOM 923 N N . LYS A 1 116 ? -7.332 -1.982 18.087 1.00 95.62 116 LYS A N 1
ATOM 924 C CA . LYS A 1 116 ? -8.427 -2.913 18.388 1.00 95.62 116 LYS A CA 1
ATOM 925 C C . LYS A 1 116 ? -9.725 -2.212 18.783 1.00 95.62 116 LYS A C 1
ATOM 927 O O . LYS A 1 116 ? -10.708 -2.910 19.007 1.00 95.62 116 LYS A O 1
ATOM 932 N N . LYS A 1 117 ? -9.786 -0.874 18.837 1.00 95.38 117 LYS A N 1
ATOM 933 C CA . LYS A 1 117 ? -11.016 -0.151 19.222 1.00 95.38 117 LYS A CA 1
ATOM 934 C C . LYS A 1 117 ? -12.213 -0.505 18.347 1.00 95.38 117 LYS A C 1
ATOM 936 O O . LYS A 1 117 ? -13.314 -0.646 18.859 1.00 95.38 117 LYS A O 1
ATOM 941 N N . TYR A 1 118 ? -11.987 -0.748 17.058 1.00 93.12 118 TYR A N 1
ATOM 942 C CA . TYR A 1 118 ? -13.046 -1.161 16.135 1.00 93.12 118 TYR A CA 1
ATOM 943 C C . TYR A 1 118 ? -13.737 -2.482 16.534 1.00 93.12 118 TYR A C 1
ATOM 945 O O . TYR A 1 118 ? -14.870 -2.712 16.129 1.00 93.12 118 TYR A O 1
ATOM 953 N N . LEU A 1 119 ? -13.087 -3.347 17.328 1.00 92.88 119 LEU A N 1
ATOM 954 C CA . LEU A 1 119 ? -13.674 -4.597 17.833 1.00 92.88 119 LEU A CA 1
ATOM 955 C C . LEU A 1 119 ? -14.660 -4.373 18.987 1.00 92.88 119 LEU A C 1
ATOM 957 O O . LEU A 1 119 ? -15.399 -5.286 19.331 1.00 92.88 119 LEU A O 1
ATOM 961 N N . GLN A 1 120 ? -14.633 -3.193 19.606 1.00 93.31 120 GLN A N 1
ATOM 962 C CA . GLN A 1 120 ? -15.458 -2.844 20.767 1.00 93.31 120 GLN A CA 1
ATOM 963 C C . GLN A 1 120 ? -16.763 -2.150 20.364 1.00 93.31 120 GLN A C 1
ATOM 965 O O . GLN A 1 120 ? -17.582 -1.834 21.220 1.00 93.31 120 GLN A O 1
ATOM 970 N N . VAL A 1 121 ? -16.945 -1.875 19.072 1.00 92.25 121 VAL A N 1
ATOM 971 C CA . VAL A 1 121 ? -18.155 -1.242 18.555 1.00 92.25 121 VAL A CA 1
ATOM 972 C C . VAL A 1 121 ? -19.265 -2.281 18.496 1.00 92.25 121 VAL A C 1
ATOM 974 O O . VAL A 1 121 ? -19.170 -3.264 17.760 1.00 92.25 121 VAL A O 1
ATOM 977 N N . GLU A 1 122 ? -20.338 -2.035 19.238 1.00 91.06 122 GLU A N 1
ATOM 978 C CA . GLU A 1 122 ? -21.583 -2.777 19.087 1.00 91.06 122 GLU A CA 1
ATOM 979 C C . GLU A 1 122 ? -22.284 -2.314 17.809 1.00 91.06 122 GLU A C 1
ATOM 981 O O . GLU A 1 122 ? -22.817 -1.205 17.730 1.00 91.06 122 GLU A O 1
ATOM 986 N N . VAL A 1 123 ? -22.242 -3.160 16.783 1.00 87.56 123 VAL A N 1
ATOM 987 C CA . VAL A 1 123 ? -22.946 -2.915 15.525 1.00 87.56 123 VAL A CA 1
ATOM 988 C C . VAL A 1 123 ? -24.344 -3.510 15.634 1.00 87.56 123 VAL A C 1
ATOM 990 O O . VAL A 1 123 ? -24.476 -4.704 15.910 1.00 87.56 123 VAL A O 1
ATOM 993 N N . LYS A 1 124 ? -25.361 -2.666 15.453 1.00 74.94 124 LYS A N 1
ATOM 994 C CA . LYS A 1 124 ? -26.771 -3.066 15.417 1.00 74.94 124 LYS A CA 1
ATOM 995 C C . LYS A 1 124 ? -27.169 -3.571 14.038 1.00 74.94 124 LYS A C 1
ATOM 997 O O . LYS A 1 124 ? -26.616 -3.040 13.049 1.00 74.94 124 LYS A O 1
#